Protein AF-A0A9N7BVL7-F1 (afdb_monomer_lite)

InterPro domains:
  IPR011990 Tetratricopeptide-like helical domain superfamily [G3DSA:1.25.40.10] (3-90)
  IPR050498 Photosystem I assembly protein Ycf3 [PTHR44858] (11-90)

Sequence (90 aa):
MFNKQPESVANDFEKELAECDKTIKQNPSDADSYIGYGFRLRILGLRFPEKYELALEAYNKAIEFNPNDAKAYFYKGLALDALQEYEEAI

Radius of gyration: 13.9 Å; chains: 1; bounding box: 28×32×42 Å

Foldseek 3Di:
DDPPDPVNVVVVVVVVQVVLVVQCVVPVQALVSLLVNLVSLLVVCVVVVVSLVVSLVSLVVSCVRPVPPPSSVVSNVVSVVSNVVVVVVD

pLDDT: mean 81.38, std 15.59, range [38.16, 98.25]

Structure (mmCIF, N/CA/C/O backbone):
data_AF-A0A9N7BVL7-F1
#
_entry.id   AF-A0A9N7BVL7-F1
#
loop_
_atom_site.group_PDB
_atom_site.id
_atom_site.type_symbol
_atom_site.label_atom_id
_atom_site.label_alt_id
_atom_site.label_comp_id
_atom_site.label_asym_id
_atom_site.label_entity_id
_atom_site.label_seq_id
_atom_site.pdbx_PDB_ins_code
_atom_site.Cartn_x
_atom_site.Cartn_y
_atom_site.Cartn_z
_atom_site.occupancy
_atom_site.B_iso_or_equiv
_atom_site.auth_seq_id
_atom_site.auth_comp_id
_atom_site.auth_asym_id
_atom_site.auth_atom_id
_atom_site.pdbx_PDB_model_num
ATOM 1 N N . MET A 1 1 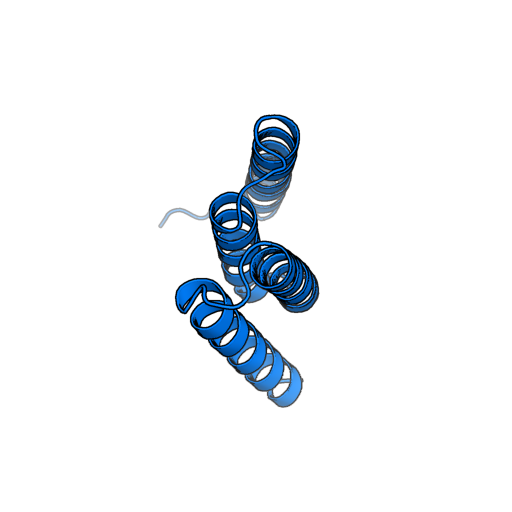? 1.408 4.036 -31.972 1.00 38.16 1 MET A N 1
ATOM 2 C CA . MET A 1 1 ? 2.421 3.597 -30.988 1.00 38.16 1 MET A CA 1
ATOM 3 C C . MET A 1 1 ? 2.820 4.812 -30.164 1.00 38.16 1 MET A C 1
ATOM 5 O O . MET A 1 1 ? 3.571 5.639 -30.660 1.00 38.16 1 MET A O 1
ATOM 9 N N . PHE A 1 2 ? 2.247 4.998 -28.972 1.00 44.97 2 PHE A N 1
ATOM 10 C CA . PHE A 1 2 ? 2.599 6.130 -28.107 1.00 44.97 2 PHE A CA 1
ATOM 11 C C . PHE A 1 2 ? 3.819 5.758 -27.268 1.00 44.97 2 PHE A C 1
ATOM 13 O O . PHE A 1 2 ? 3.702 5.165 -26.202 1.00 44.97 2 PHE A O 1
ATOM 20 N N . ASN A 1 3 ? 4.994 6.083 -27.797 1.00 47.19 3 ASN A N 1
ATOM 21 C CA . ASN A 1 3 ? 6.258 5.989 -27.086 1.00 47.19 3 ASN A CA 1
ATOM 22 C C . ASN A 1 3 ? 6.376 7.227 -26.180 1.00 47.19 3 ASN A C 1
ATOM 24 O O . ASN A 1 3 ? 6.942 8.242 -26.587 1.00 47.19 3 ASN A O 1
ATOM 28 N N . LYS A 1 4 ? 5.754 7.205 -24.991 1.00 47.16 4 LYS A N 1
ATOM 29 C CA . LYS A 1 4 ? 6.032 8.238 -23.982 1.00 47.16 4 LYS A CA 1
ATOM 30 C C . LYS A 1 4 ? 7.490 8.063 -23.547 1.00 47.16 4 LYS A C 1
ATOM 32 O O . LYS A 1 4 ? 7.864 7.002 -23.055 1.00 47.16 4 LYS A O 1
ATOM 37 N N . GLN A 1 5 ? 8.312 9.083 -23.789 1.00 43.06 5 GLN A N 1
ATOM 38 C CA . GLN A 1 5 ? 9.731 9.086 -23.430 1.00 43.06 5 GLN A CA 1
ATOM 39 C C . GLN A 1 5 ? 9.916 8.805 -21.927 1.00 43.06 5 GLN A C 1
ATOM 41 O O . GLN A 1 5 ? 9.090 9.263 -21.137 1.00 43.06 5 GLN A O 1
ATOM 46 N N . PRO A 1 6 ? 10.984 8.101 -21.505 1.00 53.41 6 PRO A N 1
ATOM 47 C CA . PRO A 1 6 ? 11.186 7.696 -20.110 1.00 53.41 6 PRO A CA 1
ATOM 48 C C . PRO A 1 6 ? 11.126 8.854 -19.094 1.00 53.41 6 PRO A C 1
ATOM 50 O O . PRO A 1 6 ? 10.655 8.631 -17.980 1.00 53.41 6 PRO A O 1
ATOM 53 N N . GLU A 1 7 ? 11.501 10.076 -19.494 1.00 54.53 7 GLU A N 1
ATOM 54 C CA . GLU A 1 7 ? 11.381 11.307 -18.691 1.00 54.53 7 GLU A CA 1
ATOM 55 C C . GLU A 1 7 ? 9.931 11.779 -18.497 1.00 54.53 7 GLU A C 1
ATOM 57 O O . GLU A 1 7 ? 9.574 12.215 -17.409 1.00 54.53 7 GLU A O 1
ATOM 62 N N . SER A 1 8 ? 9.061 11.650 -19.508 1.00 59.31 8 SER A N 1
ATOM 63 C CA . SER A 1 8 ? 7.633 11.997 -19.378 1.00 59.31 8 SER A CA 1
ATOM 64 C C . SER A 1 8 ? 6.945 11.106 -18.359 1.00 59.31 8 SER A C 1
ATOM 66 O O . SER A 1 8 ? 6.088 11.577 -17.621 1.00 59.31 8 SER A O 1
ATOM 68 N N . VAL A 1 9 ? 7.317 9.828 -18.325 1.00 57.22 9 VAL A N 1
ATOM 69 C CA . VAL A 1 9 ? 6.716 8.884 -17.392 1.00 57.22 9 VAL A CA 1
ATOM 70 C C . VAL A 1 9 ? 7.185 9.198 -15.966 1.00 57.22 9 VAL A C 1
ATOM 72 O O . VAL A 1 9 ? 6.354 9.272 -15.074 1.00 57.22 9 VAL A O 1
ATOM 75 N N . ALA A 1 10 ? 8.482 9.488 -15.768 1.00 60.44 10 ALA A N 1
ATOM 76 C CA . ALA A 1 10 ? 9.034 9.945 -14.484 1.00 60.44 10 ALA A CA 1
ATOM 77 C C . ALA A 1 10 ? 8.311 11.188 -13.930 1.00 60.44 10 ALA A C 1
ATOM 79 O O . ALA A 1 10 ? 7.925 11.219 -12.764 1.00 60.44 10 ALA A O 1
ATOM 80 N N . ASN A 1 11 ? 8.066 12.169 -14.797 1.00 67.00 11 ASN A N 1
ATOM 81 C CA . ASN A 1 11 ? 7.401 13.422 -14.447 1.00 67.00 11 ASN A CA 1
ATOM 82 C C . ASN A 1 11 ? 5.903 13.228 -14.136 1.00 67.00 11 ASN A C 1
ATOM 84 O O . ASN A 1 11 ? 5.363 13.849 -13.220 1.00 67.00 11 ASN A O 1
ATOM 88 N N . ASP A 1 12 ? 5.234 12.328 -14.866 1.00 63.94 12 ASP A N 1
ATOM 89 C CA . ASP A 1 12 ? 3.852 11.937 -14.575 1.00 63.94 12 ASP A CA 1
ATOM 90 C C . ASP A 1 12 ? 3.761 11.285 -13.173 1.00 63.94 12 ASP A C 1
ATOM 92 O O . ASP A 1 12 ? 2.828 11.582 -12.429 1.00 63.94 12 ASP A O 1
ATOM 96 N N . PHE A 1 13 ? 4.764 10.505 -12.742 1.00 68.44 13 PHE A N 1
ATOM 97 C CA . PHE A 1 13 ? 4.769 9.872 -11.411 1.00 68.44 13 PHE A CA 1
ATOM 98 C C . PHE A 1 13 ? 5.007 10.820 -10.251 1.00 68.44 13 PHE A C 1
ATOM 100 O O . PHE A 1 13 ? 4.331 10.703 -9.231 1.00 68.44 13 PHE A O 1
ATOM 107 N N . GLU A 1 14 ? 5.970 11.734 -10.371 1.00 67.69 14 GLU A N 1
ATOM 108 C CA . GLU A 1 14 ? 6.206 12.738 -9.330 1.00 67.69 14 GLU A CA 1
ATOM 109 C C . GLU A 1 14 ? 4.942 13.564 -9.105 1.00 67.69 14 GLU A C 1
ATOM 111 O O . GLU A 1 14 ? 4.563 13.845 -7.968 1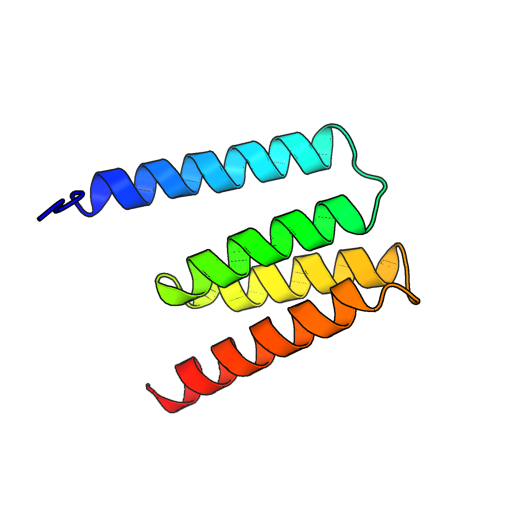.00 67.69 14 GLU A O 1
ATOM 116 N N . LYS A 1 15 ? 4.224 13.864 -10.191 1.00 72.88 15 LYS A N 1
ATOM 117 C CA . LYS A 1 15 ? 2.924 14.521 -10.136 1.00 72.88 15 LYS A CA 1
ATOM 118 C C . LYS A 1 15 ? 1.855 13.649 -9.471 1.00 72.88 15 LYS A C 1
ATOM 120 O O . LYS A 1 15 ? 1.121 14.151 -8.623 1.00 72.88 15 LYS A O 1
ATOM 125 N N . GLU A 1 16 ? 1.765 12.366 -9.820 1.00 67.19 16 GLU A N 1
ATOM 126 C CA . GLU A 1 16 ? 0.801 11.428 -9.228 1.00 67.19 16 GLU A CA 1
ATOM 127 C C . GLU A 1 16 ? 1.010 11.284 -7.711 1.00 67.19 16 GLU A C 1
ATOM 129 O O . GLU A 1 16 ? 0.043 11.310 -6.946 1.00 67.19 16 GLU A O 1
ATOM 134 N N . LEU A 1 17 ? 2.268 11.188 -7.265 1.00 70.88 17 LEU A N 1
ATOM 135 C CA . LEU A 1 17 ? 2.648 11.119 -5.851 1.00 70.88 17 LEU A CA 1
ATOM 136 C C . LEU A 1 17 ? 2.385 12.446 -5.130 1.00 70.88 17 LEU A C 1
ATOM 138 O O . LEU A 1 17 ? 1.787 12.442 -4.057 1.00 70.88 17 LEU A O 1
ATOM 142 N N . ALA A 1 18 ? 2.723 13.582 -5.743 1.00 73.19 18 ALA A N 1
ATOM 143 C CA . ALA A 1 18 ? 2.446 14.902 -5.177 1.00 73.19 18 ALA A CA 1
ATOM 144 C C . ALA A 1 18 ? 0.937 15.160 -4.995 1.00 73.19 18 ALA A C 1
ATOM 146 O O . ALA A 1 18 ? 0.517 15.751 -3.996 1.00 73.19 18 ALA A O 1
ATOM 147 N N . GLU A 1 19 ? 0.099 14.697 -5.927 1.00 69.75 19 GLU A N 1
ATOM 148 C CA . GLU A 1 19 ? -1.359 14.796 -5.807 1.00 69.75 19 GLU A CA 1
ATOM 149 C C . GLU A 1 19 ? -1.895 13.865 -4.701 1.00 69.75 19 GLU A C 1
ATOM 151 O O . GLU A 1 19 ? -2.819 14.239 -3.973 1.00 69.75 19 GLU A O 1
ATOM 156 N N . CYS A 1 20 ? -1.299 12.680 -4.513 1.00 66.12 20 CYS A N 1
ATOM 157 C CA . CYS A 1 20 ? -1.615 11.804 -3.377 1.00 66.12 20 CYS A CA 1
ATOM 158 C C . CYS A 1 20 ? -1.267 12.455 -2.039 1.00 66.12 20 CYS A C 1
ATOM 160 O O . CYS A 1 20 ? -2.121 12.510 -1.157 1.00 66.12 20 CYS A O 1
ATOM 162 N N . ASP A 1 21 ? -0.060 13.007 -1.908 1.00 69.06 21 ASP A N 1
ATOM 163 C CA . ASP A 1 21 ? 0.398 13.699 -0.700 1.00 69.06 21 ASP A CA 1
ATOM 164 C C . ASP A 1 21 ? -0.509 14.875 -0.349 1.00 69.06 21 ASP A C 1
ATOM 166 O O . ASP A 1 21 ? -0.827 15.118 0.817 1.00 69.06 21 ASP A O 1
ATOM 170 N N . LYS A 1 22 ? -0.964 15.608 -1.366 1.00 68.94 22 LYS A N 1
ATOM 171 C CA . LYS A 1 22 ? -1.942 16.679 -1.200 1.00 68.94 22 LYS A CA 1
ATOM 172 C C . LYS A 1 22 ? -3.295 16.140 -0.735 1.00 68.94 22 LYS A C 1
ATOM 174 O O . LYS A 1 22 ? -3.891 16.736 0.156 1.00 68.94 22 LYS A O 1
ATOM 179 N N . THR A 1 23 ? -3.756 15.019 -1.285 1.00 63.09 23 THR A N 1
ATOM 180 C CA . THR A 1 23 ? -5.030 14.385 -0.901 1.00 63.09 23 THR A CA 1
ATOM 181 C C . THR A 1 23 ? -4.989 13.892 0.548 1.00 63.09 23 THR A C 1
ATOM 183 O O . THR A 1 23 ? -5.899 14.195 1.319 1.00 63.09 23 THR A O 1
ATOM 186 N N . ILE A 1 24 ? -3.898 13.233 0.955 1.00 67.31 24 ILE A N 1
ATOM 187 C CA . ILE A 1 24 ? -3.662 12.805 2.343 1.00 67.31 24 ILE A CA 1
ATOM 188 C C . ILE A 1 24 ? -3.590 14.022 3.272 1.00 67.31 24 ILE A C 1
ATOM 190 O O . ILE A 1 24 ? -4.184 14.010 4.341 1.00 67.31 24 ILE A O 1
ATOM 194 N N . LYS A 1 25 ? -2.922 15.112 2.876 1.00 64.88 25 LYS A N 1
ATOM 195 C CA . LYS A 1 25 ? -2.864 16.344 3.688 1.00 64.88 25 LYS A CA 1
ATOM 196 C C . LYS A 1 25 ? -4.213 17.050 3.822 1.00 64.88 25 LYS A C 1
ATOM 198 O O . LYS A 1 25 ? -4.450 17.700 4.835 1.00 64.88 25 LYS A O 1
ATOM 203 N N . GLN A 1 26 ? -5.067 16.970 2.804 1.00 62.59 26 GLN A N 1
ATOM 204 C CA . GLN A 1 26 ? -6.379 17.620 2.797 1.00 62.59 26 GLN A CA 1
ATOM 205 C C . GLN A 1 26 ? -7.442 16.810 3.546 1.00 62.59 26 GLN A C 1
ATOM 207 O O . GLN A 1 26 ? -8.304 17.414 4.174 1.00 62.59 26 GLN A O 1
ATOM 212 N N . ASN A 1 27 ? -7.348 15.477 3.531 1.00 59.53 27 ASN A N 1
ATOM 213 C CA . ASN A 1 27 ? -8.201 14.563 4.297 1.00 59.53 27 ASN A CA 1
ATOM 214 C C . ASN A 1 27 ? -7.349 13.475 4.983 1.00 59.53 27 ASN A C 1
ATOM 216 O O . ASN A 1 27 ? -7.342 12.323 4.537 1.00 59.53 27 ASN A O 1
ATOM 220 N N . PRO A 1 28 ? -6.642 13.821 6.075 1.00 60.97 28 PRO A N 1
ATOM 221 C CA . PRO A 1 28 ? -5.692 12.927 6.748 1.00 60.97 28 PRO A CA 1
ATOM 222 C C . PRO A 1 28 ? -6.334 11.785 7.551 1.00 60.97 28 PRO A C 1
ATOM 224 O O . PRO A 1 28 ? -5.620 11.043 8.219 1.00 60.97 28 PRO A O 1
ATOM 227 N N . SER A 1 29 ? -7.662 11.643 7.515 1.00 60.53 29 SER A N 1
ATOM 228 C CA . SER A 1 29 ? -8.424 10.942 8.558 1.00 60.53 29 SER A CA 1
ATOM 229 C C . SER A 1 29 ? -9.251 9.746 8.080 1.00 60.53 29 SER A C 1
ATOM 231 O O . SER A 1 29 ? -10.115 9.301 8.831 1.00 60.53 29 SER A O 1
ATOM 233 N N . ASP A 1 30 ? -9.056 9.250 6.857 1.00 74.56 30 ASP A N 1
ATOM 234 C CA . ASP A 1 30 ? -9.884 8.160 6.330 1.00 74.56 30 ASP A CA 1
ATOM 235 C C . ASP A 1 30 ? -9.037 7.046 5.707 1.00 74.56 30 ASP A C 1
ATOM 237 O O . ASP A 1 30 ? -8.111 7.301 4.928 1.00 74.56 30 ASP A O 1
ATOM 241 N N . ALA A 1 31 ? -9.371 5.803 6.057 1.00 83.88 31 ALA A N 1
ATOM 242 C CA . ALA A 1 31 ? -8.753 4.599 5.519 1.00 83.88 31 ALA A CA 1
ATOM 243 C C . ALA A 1 31 ? -8.817 4.580 3.983 1.00 83.88 31 ALA A C 1
ATOM 245 O O . ALA A 1 31 ? -7.849 4.175 3.335 1.00 83.88 31 ALA A O 1
ATOM 246 N N . ASP A 1 32 ? -9.892 5.116 3.394 1.00 86.00 32 ASP A N 1
ATOM 247 C CA . ASP A 1 32 ? -10.067 5.216 1.941 1.00 86.00 32 ASP A CA 1
ATOM 248 C C . ASP A 1 32 ? -8.971 6.063 1.258 1.00 86.00 32 ASP A C 1
ATOM 250 O O . ASP A 1 32 ? -8.501 5.703 0.173 1.00 86.00 32 ASP A O 1
ATOM 254 N N . SER A 1 33 ? -8.488 7.140 1.893 1.00 86.19 33 SER A N 1
ATOM 255 C CA . SER A 1 33 ? -7.386 7.961 1.356 1.00 86.19 33 SER A CA 1
ATOM 256 C C . SER A 1 33 ? -6.094 7.149 1.242 1.00 86.19 33 SER A C 1
ATOM 258 O O . SER A 1 33 ? -5.407 7.184 0.217 1.00 86.19 33 SER A O 1
ATOM 260 N N . TYR A 1 34 ? -5.779 6.381 2.284 1.00 89.19 34 TYR A N 1
ATOM 261 C CA . TYR A 1 34 ? -4.590 5.534 2.332 1.00 89.19 34 TYR A CA 1
ATOM 262 C C . TYR A 1 34 ? -4.701 4.319 1.402 1.00 89.19 34 TYR A C 1
ATOM 264 O O . TYR A 1 34 ? -3.717 3.957 0.757 1.00 89.19 34 TYR A O 1
ATOM 272 N N . ILE A 1 35 ? -5.897 3.742 1.240 1.00 91.12 35 ILE A N 1
ATOM 273 C CA . ILE A 1 35 ? -6.167 2.705 0.231 1.00 91.12 35 ILE A CA 1
ATOM 274 C C . ILE A 1 35 ? -5.917 3.250 -1.178 1.00 91.12 35 ILE A C 1
ATOM 276 O O . ILE A 1 35 ? -5.238 2.605 -1.981 1.00 91.12 35 ILE A O 1
ATOM 280 N N . GLY A 1 36 ? -6.437 4.440 -1.487 1.00 87.94 36 GLY A N 1
ATOM 281 C CA . GLY A 1 36 ? -6.237 5.086 -2.784 1.00 87.94 36 GLY A CA 1
ATOM 282 C C . GLY A 1 36 ? -4.764 5.375 -3.072 1.00 87.94 36 GLY A C 1
ATOM 283 O O . GLY A 1 36 ? -4.293 5.142 -4.189 1.00 87.94 36 GLY A O 1
ATOM 284 N N . TYR A 1 37 ? -4.020 5.824 -2.059 1.00 88.00 37 TYR A N 1
ATOM 285 C CA . TYR A 1 37 ? -2.583 6.054 -2.179 1.00 88.00 37 TYR A CA 1
ATOM 286 C C . TYR A 1 37 ? -1.804 4.759 -2.419 1.00 88.00 37 TYR A C 1
ATOM 288 O O . TYR A 1 37 ? -1.054 4.666 -3.393 1.00 88.00 37 TYR A O 1
ATOM 296 N N . GLY A 1 38 ? -2.045 3.732 -1.599 1.00 92.25 38 GLY A N 1
ATOM 297 C CA . GLY A 1 38 ? -1.415 2.424 -1.761 1.00 92.25 38 GLY A CA 1
ATOM 298 C C . GLY A 1 38 ? -1.704 1.815 -3.131 1.00 92.25 38 GLY A C 1
ATOM 299 O O . GLY A 1 38 ? -0.809 1.260 -3.763 1.00 92.25 38 GLY A O 1
ATOM 300 N N . PHE A 1 39 ? -2.923 1.988 -3.656 1.00 91.06 39 PHE A N 1
ATOM 301 C CA . PHE A 1 39 ? -3.281 1.491 -4.988 1.00 91.06 39 PHE A CA 1
ATOM 302 C C . PHE A 1 39 ? -2.422 2.113 -6.084 1.00 91.06 39 PHE A C 1
ATOM 304 O O . PHE A 1 39 ? -1.921 1.391 -6.945 1.00 91.06 39 PHE A O 1
ATOM 311 N N . ARG A 1 40 ? -2.213 3.431 -6.039 1.00 88.44 40 ARG A N 1
ATOM 312 C CA . ARG A 1 40 ? -1.356 4.126 -7.007 1.00 88.44 40 ARG A CA 1
ATOM 313 C C . ARG A 1 40 ? 0.093 3.663 -6.886 1.00 88.44 40 ARG A C 1
ATOM 315 O O . ARG A 1 40 ? 0.693 3.325 -7.899 1.00 88.44 40 ARG A O 1
ATOM 322 N N . LEU A 1 41 ? 0.617 3.554 -5.665 1.00 90.50 41 LEU A N 1
ATOM 323 C CA . LEU A 1 41 ? 1.969 3.046 -5.409 1.00 90.50 41 LEU A CA 1
ATOM 324 C C . LEU A 1 41 ? 2.173 1.622 -5.937 1.00 90.50 41 LEU A C 1
ATOM 326 O O . LEU A 1 41 ? 3.173 1.360 -6.595 1.00 90.50 41 LEU A O 1
ATOM 330 N N . ARG A 1 42 ? 1.200 0.725 -5.752 1.00 92.19 42 ARG A N 1
ATOM 331 C CA . ARG A 1 42 ? 1.257 -0.644 -6.286 1.00 92.19 42 ARG A CA 1
ATOM 332 C C . ARG A 1 42 ? 1.322 -0.665 -7.815 1.00 92.19 42 ARG A C 1
ATOM 334 O O . ARG A 1 42 ? 2.054 -1.464 -8.383 1.00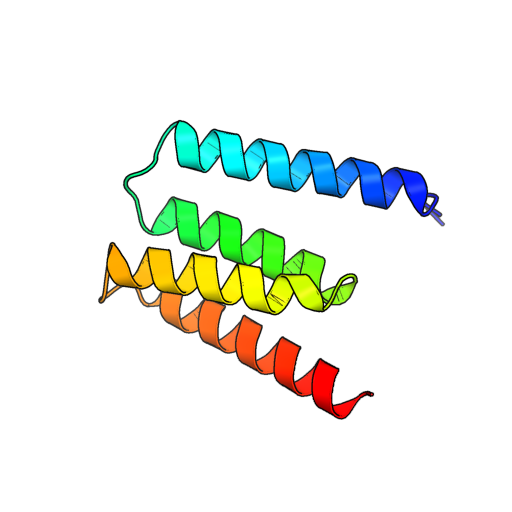 92.19 42 ARG A O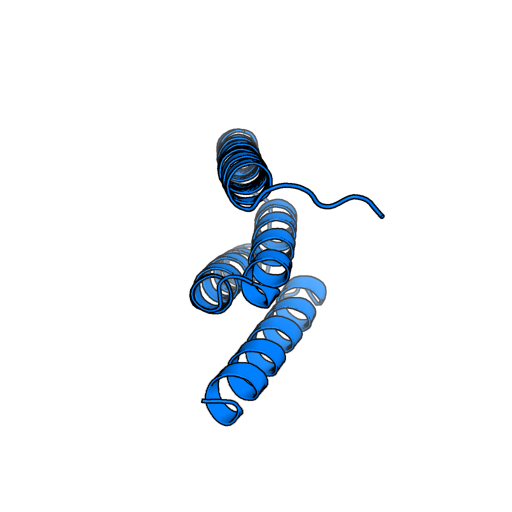 1
ATOM 341 N N . ILE A 1 43 ? 0.577 0.211 -8.493 1.00 89.25 43 ILE A N 1
ATOM 342 C CA . ILE A 1 43 ? 0.664 0.339 -9.957 1.00 89.25 43 ILE A CA 1
ATOM 343 C C . ILE A 1 43 ? 2.050 0.848 -10.380 1.00 89.25 43 ILE A C 1
ATOM 345 O O . ILE A 1 43 ? 2.592 0.367 -11.372 1.00 89.25 43 ILE A O 1
ATOM 349 N N . LEU A 1 44 ? 2.648 1.771 -9.621 1.00 85.25 44 LEU A N 1
ATOM 350 C CA . LEU A 1 44 ? 4.027 2.217 -9.857 1.00 85.25 44 LEU A CA 1
ATOM 351 C C . LEU A 1 44 ? 5.047 1.101 -9.614 1.00 85.25 44 LEU A C 1
ATOM 353 O O . LEU A 1 44 ? 6.038 1.040 -10.339 1.00 85.25 44 LEU A O 1
ATOM 357 N N . GLY A 1 45 ? 4.761 0.200 -8.672 1.00 89.81 45 GLY A N 1
ATOM 358 C CA . GLY A 1 45 ? 5.531 -1.009 -8.373 1.00 89.81 45 GLY A CA 1
ATOM 359 C C . GLY A 1 45 ? 5.868 -1.849 -9.605 1.00 89.81 45 GLY A C 1
ATOM 360 O O . GLY A 1 45 ? 6.972 -2.369 -9.723 1.00 89.81 45 GLY A O 1
ATOM 361 N N . LEU A 1 46 ? 4.964 -1.887 -10.591 1.00 86.81 46 LEU A N 1
ATOM 362 C CA . LEU A 1 46 ? 5.157 -2.623 -11.850 1.00 86.81 46 LEU A CA 1
ATOM 363 C C . LEU A 1 46 ? 6.355 -2.119 -12.672 1.00 86.81 46 LEU A C 1
ATOM 365 O O . LEU A 1 46 ? 6.836 -2.820 -13.559 1.00 86.81 46 LEU A O 1
ATOM 369 N N . ARG A 1 47 ? 6.807 -0.885 -12.423 1.00 85.44 47 ARG A N 1
ATOM 370 C CA . ARG A 1 47 ? 7.968 -0.269 -13.080 1.00 85.44 47 ARG A CA 1
ATOM 371 C C . ARG A 1 47 ? 9.097 0.061 -12.103 1.00 85.44 47 ARG A C 1
ATOM 373 O O . ARG A 1 47 ? 10.251 0.073 -12.517 1.00 85.44 47 ARG A O 1
ATOM 380 N N . PHE A 1 48 ? 8.749 0.354 -10.854 1.00 85.62 48 PHE A N 1
ATOM 381 C CA . PHE A 1 48 ? 9.639 0.754 -9.766 1.00 85.62 48 PHE A CA 1
ATOM 382 C C . PHE A 1 48 ? 9.355 -0.136 -8.563 1.00 85.62 48 PHE A C 1
ATOM 384 O O . PHE A 1 48 ? 8.495 0.201 -7.748 1.00 85.62 48 PHE A O 1
ATOM 391 N N . PRO A 1 49 ? 10.016 -1.291 -8.478 1.00 85.19 49 PRO A N 1
ATOM 392 C CA . PRO A 1 49 ? 9.712 -2.314 -7.488 1.00 85.19 49 PRO A CA 1
ATOM 393 C C . PRO A 1 49 ? 9.724 -1.802 -6.046 1.00 85.19 49 PRO A C 1
ATOM 395 O O . PRO A 1 49 ? 8.862 -2.198 -5.272 1.00 85.19 49 PRO A O 1
ATOM 398 N N . GLU A 1 50 ? 10.564 -0.808 -5.734 1.00 86.62 50 GLU A N 1
ATOM 399 C CA . GLU A 1 50 ? 10.648 -0.156 -4.419 1.00 86.62 50 GLU A CA 1
ATOM 400 C C . GLU A 1 50 ? 9.358 0.574 -3.979 1.00 86.62 50 GLU A C 1
ATOM 402 O O . GLU A 1 50 ? 9.268 1.143 -2.885 1.00 86.62 50 GLU A O 1
ATOM 407 N N . LYS A 1 51 ? 8.365 0.676 -4.870 1.00 89.06 51 LYS A N 1
ATOM 408 C CA . LYS A 1 51 ? 7.054 1.264 -4.572 1.00 89.06 51 LYS A CA 1
ATOM 409 C C . LYS A 1 51 ? 6.084 0.254 -3.985 1.00 89.06 51 LYS A C 1
ATOM 411 O O . LYS A 1 51 ? 5.098 0.686 -3.383 1.00 89.06 51 LYS A O 1
ATOM 416 N N . TYR A 1 52 ? 6.330 -1.046 -4.123 1.00 92.25 52 TYR A N 1
ATOM 417 C CA . TYR A 1 52 ? 5.486 -2.048 -3.480 1.00 92.25 52 TYR A CA 1
ATOM 418 C C . TYR A 1 52 ? 5.568 -1.933 -1.957 1.00 92.25 52 TYR A C 1
ATOM 420 O O . TYR A 1 52 ? 4.533 -1.953 -1.295 1.00 92.25 52 TYR A O 1
ATOM 428 N N . GLU A 1 53 ? 6.745 -1.677 -1.394 1.00 92.62 53 GLU A N 1
ATOM 429 C CA . GLU A 1 53 ? 6.952 -1.476 0.042 1.00 92.62 53 GLU A CA 1
ATOM 430 C C . GLU A 1 53 ? 6.202 -0.240 0.545 1.00 92.62 53 GLU A C 1
ATOM 432 O O . GLU A 1 53 ? 5.480 -0.308 1.540 1.00 92.62 53 GLU A O 1
ATOM 437 N N . LEU A 1 54 ? 6.267 0.870 -0.195 1.00 90.75 54 LEU A N 1
ATOM 438 C CA . LEU A 1 54 ? 5.487 2.070 0.126 1.00 90.75 54 LEU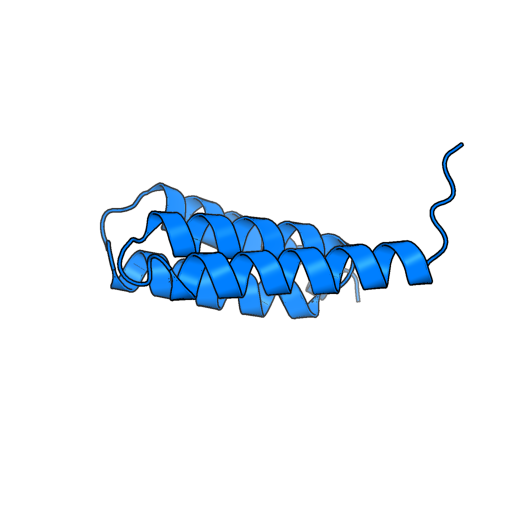 A CA 1
ATOM 439 C C . LEU A 1 54 ? 3.975 1.808 0.032 1.00 90.75 54 LEU A C 1
ATOM 441 O O . LEU A 1 54 ? 3.200 2.337 0.832 1.00 90.75 54 LEU A O 1
ATOM 445 N N . ALA A 1 55 ? 3.528 0.989 -0.927 1.00 93.88 55 ALA A N 1
ATOM 446 C CA . ALA A 1 55 ? 2.124 0.595 -1.022 1.00 93.88 55 ALA A CA 1
ATOM 447 C C . ALA A 1 55 ? 1.689 -0.192 0.223 1.00 93.88 55 ALA A C 1
ATOM 449 O O . ALA A 1 55 ? 0.615 0.067 0.771 1.00 93.88 55 ALA A O 1
ATOM 450 N N . LEU A 1 56 ? 2.535 -1.105 0.709 1.00 96.88 56 LEU A N 1
ATOM 451 C CA . LEU A 1 56 ? 2.292 -1.861 1.939 1.00 96.88 56 LEU A CA 1
ATOM 452 C C . LEU A 1 56 ? 2.191 -0.945 3.161 1.00 96.88 56 LEU A C 1
ATOM 454 O O . LEU A 1 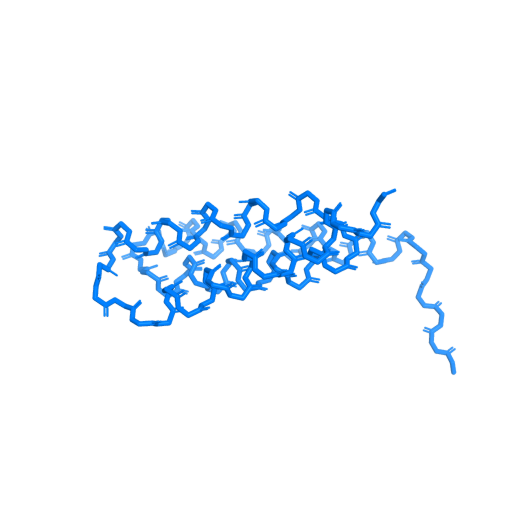56 ? 1.293 -1.137 3.982 1.00 96.88 56 LEU A O 1
ATOM 458 N N . GLU A 1 57 ? 3.052 0.067 3.276 1.00 94.25 57 GLU A N 1
ATOM 459 C CA . GLU A 1 57 ? 2.961 1.081 4.335 1.00 94.25 57 GLU A CA 1
ATOM 460 C C . GLU A 1 57 ? 1.632 1.841 4.287 1.00 94.25 57 GLU A C 1
ATOM 462 O O . GLU A 1 57 ? 0.968 1.995 5.316 1.00 94.25 57 GLU A O 1
ATOM 467 N N . ALA A 1 58 ? 1.198 2.259 3.095 1.00 92.50 58 ALA A N 1
ATOM 468 C CA . ALA A 1 58 ? -0.079 2.941 2.917 1.00 92.50 58 ALA A CA 1
ATOM 469 C C . ALA A 1 58 ? -1.261 2.046 3.327 1.00 92.50 58 ALA A C 1
ATOM 471 O O . ALA A 1 58 ? -2.128 2.478 4.085 1.00 92.50 58 ALA A O 1
ATOM 472 N N . TYR A 1 59 ? -1.282 0.777 2.916 1.00 95.94 59 TYR A N 1
ATOM 473 C CA . TYR A 1 59 ? -2.345 -0.143 3.331 1.00 95.94 59 TYR A CA 1
ATOM 474 C C . TYR A 1 59 ? -2.303 -0.473 4.823 1.00 95.94 59 TYR A C 1
ATOM 476 O O . TYR A 1 59 ? -3.357 -0.604 5.441 1.00 95.94 59 TYR A O 1
ATOM 484 N N . ASN A 1 60 ? -1.118 -0.554 5.433 1.00 96.12 60 ASN A N 1
ATOM 485 C CA . ASN A 1 60 ? -0.997 -0.696 6.884 1.00 96.12 60 ASN A CA 1
ATOM 486 C C . ASN A 1 60 ? -1.605 0.506 7.608 1.00 96.12 60 ASN A C 1
ATOM 488 O O . ASN A 1 60 ? -2.359 0.316 8.557 1.00 96.12 60 ASN A O 1
ATOM 492 N N . LYS A 1 61 ? -1.359 1.729 7.125 1.00 92.19 61 LYS A N 1
ATOM 493 C CA . LYS A 1 61 ? -2.004 2.932 7.666 1.00 92.19 61 LYS A CA 1
ATOM 494 C C . LYS A 1 61 ? -3.521 2.880 7.513 1.00 92.19 61 LYS A C 1
ATOM 496 O O . LYS A 1 61 ? -4.225 3.164 8.475 1.00 92.19 61 LYS A O 1
ATOM 501 N N . ALA A 1 62 ? -4.038 2.447 6.363 1.00 93.00 62 ALA A N 1
ATOM 502 C CA . ALA A 1 62 ? -5.479 2.255 6.186 1.00 93.00 62 ALA A CA 1
ATOM 503 C C . ALA A 1 62 ? -6.070 1.260 7.203 1.00 93.00 62 ALA A C 1
ATOM 505 O O . ALA A 1 62 ? -7.119 1.531 7.780 1.00 93.00 62 ALA A O 1
ATOM 506 N N . ILE A 1 63 ? -5.372 0.150 7.468 1.00 95.31 63 ILE A N 1
ATOM 507 C CA . ILE A 1 63 ? -5.762 -0.853 8.474 1.00 95.31 63 ILE A CA 1
ATOM 508 C C . ILE A 1 63 ? -5.698 -0.276 9.896 1.00 95.31 63 ILE A C 1
ATOM 510 O O . ILE A 1 63 ? -6.571 -0.570 10.706 1.00 95.31 63 ILE A O 1
ATOM 514 N N . GLU A 1 64 ? -4.700 0.555 10.216 1.00 93.69 64 GLU A N 1
ATOM 515 C CA . GLU A 1 64 ? -4.623 1.252 11.510 1.00 93.69 64 GLU A CA 1
ATOM 516 C C . GLU A 1 64 ? -5.838 2.170 11.731 1.00 93.69 64 GLU A C 1
ATOM 518 O O . GLU A 1 64 ? -6.365 2.226 12.842 1.00 93.69 64 GLU A O 1
ATOM 523 N N . PHE A 1 65 ? -6.305 2.860 10.683 1.00 89.31 65 PHE A N 1
ATOM 524 C CA . PHE A 1 65 ? -7.496 3.715 10.747 1.00 89.31 65 PHE A CA 1
ATOM 525 C C . PHE A 1 65 ? -8.803 2.917 10.794 1.00 89.31 65 PHE A C 1
ATOM 527 O O . PHE A 1 65 ? -9.699 3.254 11.568 1.00 89.31 65 PHE A O 1
ATOM 534 N N . ASN A 1 66 ? -8.923 1.864 9.985 1.00 91.62 66 ASN A N 1
ATOM 535 C CA . ASN A 1 66 ? -10.081 0.978 9.970 1.00 91.62 66 ASN A CA 1
ATOM 536 C C . ASN A 1 66 ? -9.649 -0.498 9.895 1.00 91.62 66 ASN A C 1
ATOM 538 O O . ASN A 1 66 ? -9.515 -1.056 8.801 1.00 91.62 66 ASN A O 1
ATOM 542 N N . PRO A 1 67 ? -9.522 -1.177 11.050 1.00 95.12 67 PRO A N 1
ATOM 543 C CA . PRO A 1 67 ? -9.117 -2.583 11.109 1.00 95.12 67 PRO A CA 1
ATOM 544 C C . PRO A 1 67 ? -10.116 -3.561 10.483 1.00 95.12 67 PRO A C 1
ATOM 546 O O . PRO A 1 67 ? -9.804 -4.735 10.327 1.00 95.12 67 PRO A O 1
ATOM 549 N N . ASN A 1 68 ? -11.328 -3.108 10.152 1.00 95.38 68 ASN A N 1
ATOM 550 C CA . ASN A 1 68 ? -12.357 -3.930 9.518 1.00 95.38 68 ASN A CA 1
ATOM 551 C C . ASN A 1 68 ? -12.496 -3.637 8.015 1.00 95.38 68 ASN A C 1
ATOM 553 O O . ASN A 1 68 ? -13.396 -4.180 7.370 1.00 95.38 68 ASN A O 1
ATOM 557 N N . ASP A 1 69 ? -11.643 -2.783 7.440 1.00 93.88 69 ASP A N 1
ATOM 558 C CA . ASP A 1 69 ? -11.700 -2.467 6.016 1.00 93.88 69 ASP A CA 1
ATOM 559 C C . ASP A 1 69 ? -11.141 -3.613 5.165 1.00 93.88 69 ASP A C 1
ATOM 561 O O . ASP A 1 69 ? -9.935 -3.741 4.939 1.00 93.88 69 ASP A O 1
ATOM 565 N N . ALA A 1 70 ? -12.042 -4.441 4.642 1.00 96.31 70 ALA A N 1
ATOM 566 C CA . ALA A 1 70 ? -11.688 -5.558 3.777 1.00 96.31 70 ALA A CA 1
ATOM 567 C C . ALA A 1 70 ? -10.890 -5.136 2.528 1.00 96.31 70 ALA A C 1
ATOM 569 O O . ALA A 1 70 ? -10.064 -5.917 2.050 1.00 96.31 70 ALA A O 1
ATOM 570 N N . LYS A 1 71 ? -11.085 -3.916 2.001 1.00 95.12 71 LYS A N 1
ATOM 571 C CA . LYS A 1 71 ? -10.326 -3.438 0.835 1.00 95.12 71 LYS A CA 1
ATOM 572 C C . LYS A 1 71 ? -8.861 -3.231 1.195 1.00 95.12 71 LYS A C 1
ATOM 574 O O . LYS A 1 71 ? -8.000 -3.576 0.389 1.00 95.12 71 LYS A O 1
ATOM 579 N N . ALA A 1 72 ? -8.568 -2.703 2.383 1.00 95.75 72 ALA A N 1
ATOM 580 C CA . ALA A 1 72 ? -7.193 -2.468 2.814 1.00 95.75 72 ALA A CA 1
ATOM 581 C C . ALA A 1 72 ? -6.394 -3.780 2.876 1.00 95.75 72 ALA A C 1
ATOM 583 O O . ALA A 1 72 ? -5.289 -3.856 2.340 1.00 95.75 72 ALA A O 1
ATOM 584 N N . TYR A 1 73 ? -6.984 -4.844 3.429 1.00 98.25 73 TYR A N 1
ATOM 585 C CA . TYR A 1 73 ? -6.367 -6.175 3.435 1.00 98.25 73 TYR A CA 1
ATOM 586 C C . TYR A 1 73 ? -6.247 -6.781 2.039 1.00 98.25 73 TYR A C 1
ATOM 588 O O . TYR A 1 73 ? -5.195 -7.323 1.701 1.00 98.25 73 TYR A O 1
ATOM 596 N N . PHE A 1 74 ? -7.297 -6.674 1.221 1.00 98.06 74 PHE A N 1
ATOM 597 C CA . PHE A 1 74 ? -7.289 -7.188 -0.148 1.00 98.06 74 PHE A CA 1
ATOM 598 C C . PHE A 1 74 ? -6.151 -6.574 -0.967 1.00 98.06 74 PHE A C 1
ATOM 600 O O . PHE A 1 74 ? -5.340 -7.290 -1.554 1.00 98.06 74 PHE A O 1
ATOM 607 N N . TYR A 1 75 ? -6.040 -5.246 -0.960 1.00 97.44 75 TYR A N 1
ATOM 608 C CA . TYR A 1 75 ? -5.004 -4.566 -1.721 1.00 97.44 75 TYR A CA 1
ATOM 609 C C . TYR A 1 75 ? -3.599 -4.750 -1.139 1.00 97.44 75 TYR A C 1
ATOM 611 O O . TYR A 1 75 ? -2.643 -4.836 -1.910 1.00 97.44 75 TYR A O 1
ATOM 619 N N . LYS A 1 76 ? -3.467 -4.890 0.187 1.00 97.81 76 LYS A N 1
ATOM 620 C CA . LYS A 1 76 ? -2.207 -5.306 0.816 1.00 97.81 76 LYS A CA 1
ATOM 621 C C . LYS A 1 76 ? -1.754 -6.674 0.307 1.00 97.81 76 LYS A C 1
ATOM 623 O O . LYS A 1 76 ? -0.585 -6.827 -0.022 1.00 97.81 76 LYS A O 1
ATOM 628 N N . GLY A 1 77 ? -2.671 -7.638 0.197 1.00 97.81 77 GLY A N 1
ATOM 629 C CA . GLY A 1 77 ? -2.384 -8.955 -0.377 1.00 97.81 77 GLY A CA 1
ATOM 630 C C . GLY A 1 77 ? -1.862 -8.863 -1.810 1.00 97.81 77 GLY A C 1
ATOM 631 O O . GLY A 1 77 ? -0.818 -9.425 -2.110 1.00 97.81 77 GLY A O 1
ATOM 632 N N . LEU A 1 78 ? -2.520 -8.070 -2.662 1.00 97.12 78 LEU A N 1
ATOM 633 C CA . LEU A 1 78 ? -2.070 -7.855 -4.045 1.00 97.12 78 LEU A CA 1
ATOM 634 C C . LEU A 1 78 ? -0.695 -7.179 -4.150 1.00 97.12 78 LEU A C 1
ATOM 636 O O . LEU A 1 78 ? 0.004 -7.376 -5.136 1.00 97.12 78 LEU A O 1
ATOM 640 N N . ALA A 1 79 ? -0.325 -6.332 -3.187 1.00 96.19 79 ALA A N 1
ATOM 641 C CA . ALA A 1 79 ? 1.002 -5.724 -3.160 1.00 96.19 79 ALA A CA 1
ATOM 642 C C . ALA A 1 79 ? 2.085 -6.706 -2.690 1.00 96.19 79 ALA A C 1
ATOM 644 O O . ALA A 1 79 ? 3.189 -6.657 -3.216 1.00 96.19 79 ALA A O 1
ATOM 645 N N . LEU A 1 80 ? 1.771 -7.601 -1.745 1.00 97.12 80 LEU A N 1
ATOM 646 C CA . LEU A 1 80 ? 2.689 -8.662 -1.309 1.00 97.12 80 LEU A CA 1
ATOM 647 C C . LEU A 1 80 ? 2.954 -9.678 -2.424 1.00 97.12 80 LEU A C 1
ATOM 649 O O . LEU A 1 80 ? 4.100 -10.044 -2.639 1.00 97.12 80 LEU A O 1
ATOM 653 N N . ASP A 1 81 ? 1.905 -10.089 -3.136 1.00 96.00 81 ASP A N 1
ATOM 654 C CA . ASP A 1 81 ? 1.992 -11.016 -4.273 1.00 96.00 81 ASP A CA 1
ATOM 655 C C . ASP A 1 81 ? 2.906 -10.451 -5.372 1.00 96.00 81 ASP A C 1
ATOM 657 O O . ASP A 1 81 ? 3.880 -11.078 -5.775 1.00 96.00 81 ASP A O 1
ATOM 661 N N . ALA A 1 82 ? 2.682 -9.188 -5.751 1.00 92.69 82 ALA A N 1
ATOM 662 C CA . ALA A 1 82 ? 3.499 -8.510 -6.753 1.00 92.69 82 ALA A CA 1
ATOM 663 C C . ALA A 1 82 ? 4.963 -8.301 -6.318 1.00 92.69 82 ALA A C 1
ATOM 665 O O . ALA A 1 82 ? 5.860 -8.318 -7.162 1.00 92.69 82 ALA A O 1
ATOM 666 N N . LEU A 1 83 ? 5.206 -8.091 -5.019 1.00 92.38 83 LEU A N 1
ATOM 667 C CA . LEU A 1 83 ? 6.555 -7.967 -4.471 1.00 92.38 83 LEU A CA 1
ATOM 668 C C . LEU A 1 83 ? 7.288 -9.318 -4.501 1.00 92.38 83 LEU A C 1
ATOM 670 O O . LEU A 1 83 ? 8.418 -9.371 -4.978 1.00 92.38 83 LEU A O 1
ATOM 674 N N . GLN A 1 84 ? 6.613 -10.406 -4.115 1.00 93.06 84 GLN A N 1
ATOM 675 C CA . GLN A 1 84 ? 7.167 -11.759 -4.184 1.00 93.06 84 GLN A CA 1
ATOM 676 C C . GLN A 1 84 ? 7.491 -12.171 -5.625 1.00 93.06 84 GLN A C 1
ATOM 678 O O . GLN A 1 84 ? 8.585 -12.666 -5.891 1.00 93.06 84 GLN A O 1
ATOM 683 N N . GLU A 1 85 ? 6.572 -11.946 -6.570 1.00 88.94 85 GLU A N 1
ATOM 684 C CA . GLU A 1 85 ? 6.816 -12.225 -7.992 1.00 88.94 85 GLU A CA 1
ATOM 685 C C . GLU A 1 85 ? 8.042 -11.467 -8.518 1.00 88.94 85 GLU A C 1
ATOM 687 O O . GLU A 1 85 ? 8.819 -12.000 -9.312 1.00 88.94 85 GLU A O 1
ATOM 692 N N . TYR A 1 86 ? 8.226 -10.220 -8.077 1.00 85.44 86 TYR A N 1
ATOM 693 C CA . TYR A 1 86 ? 9.394 -9.430 -8.439 1.00 85.44 86 TYR A CA 1
ATOM 694 C C . TYR A 1 86 ? 10.684 -9.996 -7.833 1.00 85.44 86 TYR A C 1
ATOM 696 O O . TYR A 1 86 ? 11.684 -10.118 -8.537 1.00 85.44 86 TYR A O 1
ATOM 704 N N . GLU A 1 87 ? 10.670 -10.358 -6.553 1.00 86.62 87 GLU A N 1
ATOM 705 C CA . GLU A 1 87 ? 11.829 -10.906 -5.842 1.00 86.62 87 GLU A CA 1
ATOM 706 C C . GLU A 1 87 ? 12.276 -12.259 -6.408 1.00 86.62 87 GLU A C 1
ATOM 708 O O . GLU A 1 87 ? 13.474 -12.527 -6.462 1.00 86.62 87 GLU A O 1
ATOM 713 N N . GLU A 1 88 ? 11.342 -13.088 -6.880 1.00 87.94 88 GLU A N 1
ATOM 714 C CA . GLU A 1 88 ? 11.636 -14.356 -7.564 1.00 87.94 88 GLU A CA 1
ATOM 715 C C . GLU A 1 88 ? 12.193 -14.168 -8.987 1.00 87.94 88 GLU A C 1
ATOM 717 O O . GLU A 1 88 ? 12.843 -15.072 -9.518 1.00 87.94 88 GLU A O 1
ATOM 722 N N . ALA A 1 89 ? 11.943 -13.021 -9.624 1.00 83.00 89 ALA A N 1
ATOM 723 C CA . ALA A 1 89 ? 12.385 -12.738 -10.991 1.00 83.00 89 ALA A CA 1
ATOM 724 C C . ALA A 1 89 ? 13.834 -12.213 -11.095 1.00 83.00 89 ALA A C 1
ATOM 726 O O . ALA A 1 89 ? 14.353 -12.116 -12.213 1.00 83.00 89 ALA A O 1
ATOM 727 N N . ILE A 1 90 ? 14.464 -11.853 -9.969 1.00 72.31 90 ILE A N 1
ATOM 728 C CA . ILE A 1 90 ? 15.842 -11.325 -9.868 1.00 72.31 90 ILE A CA 1
ATOM 729 C C . ILE A 1 90 ? 16.858 -12.462 -9.726 1.00 72.31 90 ILE A C 1
ATOM 731 O O . ILE A 1 90 ? 17.895 -12.395 -10.429 1.00 72.31 90 ILE A O 1
#

Secondary structure (DSSP, 8-state):
-----HHHHHHHHHHHHHHHHHHHHHSTT-HHHHHHHHHHHHHHHTT-TTHHHHHHHHHHHHHHH-TT-HHHHHHHHHHHHHHHHHHHT-

Organism: NCBI:txid369822